Protein AF-A0A1C3EAM9-F1 (afdb_monomer)

Radius of gyration: 18.82 Å; Cα contacts (8 Å, |Δi|>4): 251; chains: 1; bounding box: 29×72×56 Å

Nearest PDB structures (foldseek):
  1v1c-assembly1_A  TM=5.841E-01  e=6.676E-01  Homo sapiens
  1y96-assembly2_D  TM=5.430E-01  e=1.343E+00  Homo sapiens
  1mnl-assembly1_A  TM=2.244E-01  e=9.188E+00  Dioscore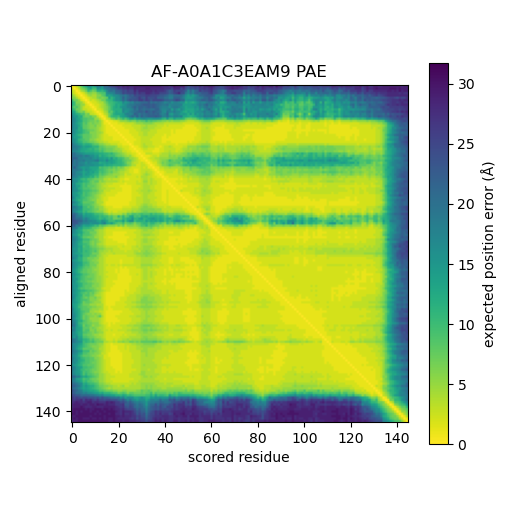ophyllum cumminsii

Organism: NCBI:txid1841610

Secondary structure (DSSP, 8-state):
---PPPPHHHHHHHS-EEEEEEEE-SEEEESGGG-EEEES-SSS-TT-EEEEEEE-TTT-SEEEEEEE-TTT-SEEEEEEEGGGEEEEEEEEE--HHHHHHHHH-TT----SHHHHHHHHHHHHHHHHHHHHHHS---S------

Mean predicted aligned error: 7.72 Å

Sequence (145 aa):
MEVRFMSSDELNLTEGVWCVVANIKREHPFGEGGIETKSGTKQFRGGTKVYIGGCYAGTCGGVTCIGLHRKSRRFITCIVSVTHLENFRTKVAYHPKVVRRLKDDERCWFKTMEDAERWASAFPEWQEIWKRAKKPDTDEQSQGL

pLDDT: mean 87.07, std 15.82, range [34.81, 98.62]

Solvent-accessible surface area (backbone atoms only — not comparable to full-atom values): 8144 Å² total; per-residue (Å²): 135,88,83,80,83,73,50,73,69,54,50,59,37,64,52,58,40,29,18,23,32,29,24,31,32,49,63,42,69,31,73,79,94,40,74,43,77,41,64,33,51,100,56,34,44,42,58,39,63,28,40,33,22,26,68,39,82,98,77,52,67,38,27,35,29,36,32,58,27,63,81,81,70,41,80,44,77,46,77,40,52,49,76,51,47,41,78,61,34,64,43,71,38,63,54,48,80,55,28,48,50,41,70,72,34,85,66,24,66,36,72,38,62,67,50,12,46,54,48,32,65,44,46,64,60,52,30,52,56,53,51,53,73,67,52,70,93,82,83,88,87,81,77,88,132

Structure (mmCIF, N/CA/C/O backbone):
data_AF-A0A1C3EAM9-F1
#
_entry.id   AF-A0A1C3EAM9-F1
#
loop_
_atom_site.group_PDB
_atom_site.id
_atom_site.type_symbol
_atom_site.label_atom_id
_atom_site.label_alt_id
_atom_site.label_comp_id
_atom_site.label_asym_id
_atom_site.label_entity_id
_atom_site.label_seq_id
_atom_site.pdbx_PDB_ins_code
_atom_site.Cartn_x
_atom_site.Cartn_y
_atom_site.Cartn_z
_atom_site.occupancy
_atom_site.B_iso_or_equiv
_atom_site.auth_seq_id
_atom_site.auth_comp_id
_atom_site.auth_asym_id
_atom_site.auth_atom_id
_atom_site.pdbx_PDB_model_num
ATOM 1 N N . MET A 1 1 ? 9.331 -35.060 -21.236 1.00 52.72 1 MET A N 1
ATOM 2 C CA . MET A 1 1 ? 9.454 -33.796 -20.480 1.00 52.72 1 MET A CA 1
ATOM 3 C C . MET A 1 1 ? 8.627 -32.777 -21.244 1.00 52.72 1 MET A C 1
ATOM 5 O O . MET A 1 1 ? 8.983 -32.469 -22.371 1.00 52.72 1 MET A O 1
ATOM 9 N N . GLU A 1 2 ? 7.458 -32.396 -20.738 1.00 48.62 2 GLU A N 1
ATOM 10 C CA . GLU A 1 2 ? 6.547 -31.488 -21.448 1.00 48.62 2 GLU A CA 1
ATOM 11 C C . GLU A 1 2 ? 6.973 -30.040 -21.167 1.00 48.62 2 GLU A C 1
ATOM 13 O O . GLU A 1 2 ? 6.963 -29.591 -20.021 1.00 48.62 2 GLU A O 1
ATOM 18 N N . VAL A 1 3 ? 7.429 -29.331 -22.200 1.00 59.38 3 VAL A N 1
ATOM 19 C CA . VAL A 1 3 ? 7.768 -27.904 -22.128 1.00 59.38 3 VAL A CA 1
ATOM 20 C C . VAL A 1 3 ? 6.485 -27.095 -22.285 1.00 59.38 3 VAL A C 1
ATOM 22 O O . VAL A 1 3 ? 5.928 -26.996 -23.376 1.00 59.38 3 VAL A O 1
ATOM 25 N N . ARG A 1 4 ? 5.993 -26.523 -21.183 1.00 77.44 4 ARG A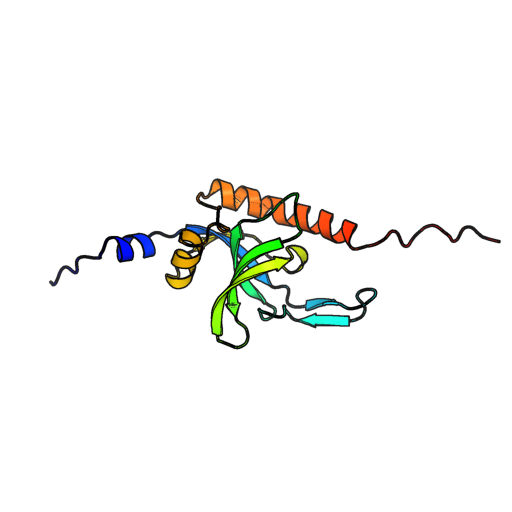 N 1
ATOM 26 C CA . ARG A 1 4 ? 4.857 -25.596 -21.209 1.00 77.44 4 ARG A CA 1
ATOM 27 C C . ARG A 1 4 ? 5.329 -24.230 -21.705 1.00 77.44 4 ARG A C 1
ATOM 29 O O . ARG A 1 4 ? 6.129 -23.575 -21.043 1.00 77.44 4 ARG A O 1
ATOM 36 N N . PHE A 1 5 ? 4.790 -23.784 -22.835 1.00 73.06 5 PHE A N 1
ATOM 37 C CA . PHE A 1 5 ? 4.949 -22.409 -23.300 1.00 73.06 5 PHE A CA 1
ATOM 38 C C . PHE A 1 5 ? 4.050 -21.488 -22.467 1.00 73.06 5 PHE A C 1
ATOM 40 O O . PHE A 1 5 ? 2.833 -21.669 -22.432 1.00 73.06 5 PHE A O 1
ATOM 47 N N . MET A 1 6 ? 4.653 -20.531 -21.761 1.00 69.81 6 MET A N 1
ATOM 48 C CA . MET A 1 6 ? 3.926 -19.489 -21.031 1.00 69.81 6 MET A CA 1
ATOM 49 C C . MET A 1 6 ? 3.488 -18.404 -22.014 1.00 69.81 6 MET A C 1
ATOM 51 O O . MET A 1 6 ? 4.274 -17.993 -22.869 1.00 69.81 6 MET A O 1
ATOM 55 N N . SER A 1 7 ? 2.242 -17.940 -21.912 1.00 76.50 7 SER A N 1
ATOM 56 C CA . SER A 1 7 ? 1.777 -16.825 -22.745 1.00 76.50 7 SER A CA 1
ATOM 57 C C . SER A 1 7 ? 2.504 -15.528 -22.372 1.00 76.50 7 SER A C 1
ATOM 59 O O . SER A 1 7 ? 2.985 -15.380 -21.247 1.00 76.50 7 SER A O 1
ATOM 61 N N . SER A 1 8 ? 2.560 -14.554 -23.285 1.00 66.56 8 SER A N 1
ATOM 62 C CA . SER A 1 8 ? 3.143 -13.235 -22.994 1.00 66.56 8 SER A CA 1
ATOM 63 C C . SER A 1 8 ? 2.484 -12.557 -21.788 1.00 66.56 8 SER A C 1
ATOM 65 O O . SER A 1 8 ? 3.174 -11.899 -21.015 1.00 66.56 8 SER A O 1
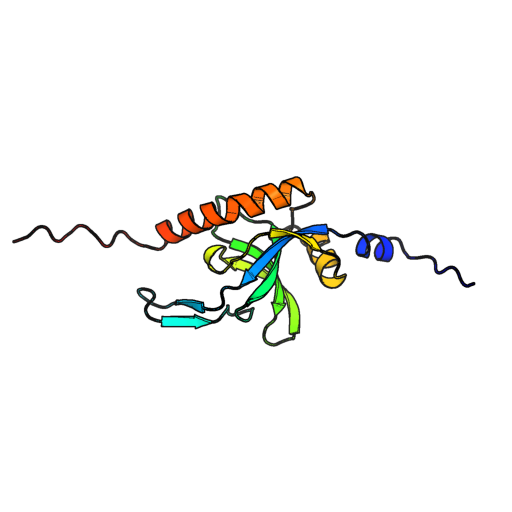ATOM 67 N N . ASP A 1 9 ? 1.184 -12.777 -21.572 1.00 66.88 9 ASP A N 1
ATOM 68 C CA . ASP A 1 9 ? 0.460 -12.297 -20.390 1.00 66.88 9 ASP A CA 1
ATOM 69 C C . ASP A 1 9 ? 0.890 -13.022 -19.107 1.00 66.88 9 ASP A C 1
ATOM 71 O O . ASP A 1 9 ? 1.057 -12.389 -18.063 1.00 66.88 9 ASP A O 1
ATOM 75 N N . GLU A 1 10 ? 1.105 -14.343 -19.162 1.00 64.06 10 GLU A N 1
ATOM 76 C CA . GLU A 1 10 ? 1.637 -15.108 -18.028 1.00 64.06 10 GLU A CA 1
ATOM 77 C C . GLU A 1 10 ? 3.072 -14.674 -17.691 1.00 64.06 10 GLU A C 1
ATOM 79 O O . GLU A 1 10 ? 3.372 -14.470 -16.514 1.00 64.06 10 GLU A O 1
ATOM 84 N N . LEU A 1 11 ? 3.927 -14.446 -18.696 1.00 63.06 11 LEU A N 1
ATOM 85 C CA . LEU A 1 11 ? 5.287 -13.924 -18.512 1.00 63.06 11 LEU A CA 1
ATOM 86 C C . LEU A 1 11 ? 5.269 -12.525 -17.876 1.00 63.06 11 LEU A C 1
ATOM 88 O O . LEU A 1 11 ? 5.981 -12.266 -16.902 1.00 63.06 11 LEU A O 1
ATOM 92 N N . ASN A 1 12 ? 4.369 -11.652 -18.333 1.00 65.81 12 ASN A N 1
ATOM 93 C CA . ASN A 1 12 ? 4.185 -10.323 -17.754 1.00 65.81 12 ASN A CA 1
ATOM 94 C C . ASN A 1 12 ? 3.744 -10.373 -16.281 1.00 65.81 12 ASN A C 1
ATOM 96 O O . ASN A 1 12 ? 4.075 -9.481 -15.502 1.00 65.81 12 ASN A O 1
ATOM 100 N N . LEU A 1 13 ? 2.998 -11.398 -15.870 1.00 67.81 13 LEU A N 1
ATOM 101 C CA . LEU A 1 13 ? 2.593 -11.584 -14.474 1.00 67.81 13 LEU A CA 1
ATOM 102 C C . LEU A 1 13 ? 3.661 -12.273 -13.614 1.00 67.81 13 LEU A C 1
ATOM 104 O O . LEU A 1 13 ? 3.562 -12.207 -12.385 1.00 67.81 13 LEU A O 1
ATOM 108 N N . THR A 1 14 ? 4.661 -12.914 -14.230 1.00 68.25 14 THR A N 1
ATOM 109 C CA . THR A 1 14 ? 5.838 -13.454 -13.529 1.00 68.25 14 THR A CA 1
ATOM 110 C C . THR A 1 14 ? 6.924 -12.419 -13.267 1.00 68.25 14 THR A C 1
ATOM 112 O O . THR A 1 14 ? 7.670 -12.562 -12.298 1.00 68.25 14 THR A O 1
ATOM 115 N N . GLU A 1 15 ? 6.986 -11.350 -14.063 1.00 84.00 15 GLU A N 1
ATOM 116 C CA . GLU A 1 15 ? 7.867 -10.220 -13.779 1.00 84.00 15 GLU A CA 1
ATOM 117 C C . GLU A 1 15 ? 7.366 -9.450 -12.555 1.00 84.00 15 GLU A C 1
ATOM 119 O O . GLU A 1 15 ? 6.279 -8.861 -12.544 1.00 84.00 15 GLU A O 1
ATOM 124 N N . GLY A 1 16 ? 8.170 -9.478 -11.493 1.00 91.31 16 GLY A N 1
ATOM 125 C CA . GLY A 1 16 ? 7.878 -8.744 -10.274 1.00 91.31 16 GLY A CA 1
ATOM 126 C C . GLY A 1 16 ? 7.887 -7.231 -10.506 1.00 91.31 16 GLY A C 1
ATOM 127 O O . GLY A 1 16 ? 8.623 -6.720 -11.344 1.00 91.31 16 GLY A O 1
ATOM 128 N N . VAL A 1 17 ? 7.076 -6.502 -9.740 1.00 95.56 17 VAL A N 1
ATOM 129 C CA . VAL A 1 17 ? 6.972 -5.036 -9.845 1.00 95.56 17 VAL A CA 1
ATOM 130 C C . VAL A 1 17 ? 7.536 -4.388 -8.591 1.00 95.56 17 VAL A C 1
ATOM 132 O O . VAL A 1 17 ? 7.145 -4.752 -7.477 1.00 95.56 17 VAL A O 1
ATOM 135 N N . TRP A 1 18 ? 8.447 -3.431 -8.761 1.00 97.38 18 TRP A N 1
ATOM 136 C CA . TRP A 1 18 ? 8.948 -2.613 -7.660 1.00 97.38 18 TRP A CA 1
ATOM 137 C C . TRP A 1 18 ? 7.835 -1.743 -7.079 1.00 97.38 18 TRP A C 1
ATOM 139 O O . TRP A 1 18 ? 7.037 -1.147 -7.795 1.00 97.38 18 TRP A O 1
ATOM 149 N N . CYS A 1 19 ? 7.748 -1.714 -5.754 1.00 98.00 19 CYS A N 1
ATOM 150 C CA . CYS A 1 19 ? 6.744 -0.952 -5.027 1.00 98.00 19 CYS A CA 1
ATOM 151 C C . CYS A 1 19 ? 7.224 -0.667 -3.600 1.00 98.00 19 CYS A C 1
ATOM 153 O O . CYS A 1 19 ? 8.224 -1.224 -3.129 1.00 98.00 19 CYS A O 1
ATOM 155 N N . VAL A 1 20 ? 6.468 0.153 -2.873 1.00 98.62 20 VAL A N 1
ATOM 156 C CA . VAL A 1 20 ? 6.660 0.295 -1.427 1.00 98.62 20 VAL A CA 1
ATOM 157 C C . VAL A 1 20 ? 5.685 -0.623 -0.711 1.00 98.62 20 VAL A C 1
ATOM 159 O O . VAL A 1 20 ? 4.487 -0.600 -0.963 1.00 98.62 20 VAL A O 1
ATOM 162 N N . VAL A 1 21 ? 6.169 -1.438 0.213 1.00 98.56 21 VAL A N 1
ATOM 163 C CA . VAL A 1 21 ? 5.319 -2.208 1.117 1.00 98.56 21 VAL A CA 1
ATOM 164 C C . VAL A 1 21 ? 5.201 -1.461 2.435 1.00 98.56 21 VAL A C 1
ATOM 166 O O . VAL A 1 21 ? 6.186 -0.955 2.960 1.00 98.56 21 VAL A O 1
ATOM 169 N N . ALA A 1 22 ? 3.998 -1.436 2.992 1.00 98.62 22 ALA A N 1
ATOM 170 C CA . ALA A 1 22 ? 3.732 -0.890 4.314 1.00 98.62 22 ALA A CA 1
ATOM 171 C C . ALA A 1 22 ? 2.746 -1.783 5.070 1.00 98.62 22 ALA A C 1
ATOM 173 O O . ALA A 1 22 ? 2.201 -2.759 4.539 1.00 98.62 22 ALA A O 1
ATOM 174 N N . ASN A 1 23 ? 2.509 -1.444 6.326 1.00 98.56 23 ASN A N 1
ATOM 175 C CA . ASN A 1 23 ? 1.480 -2.038 7.154 1.00 98.56 23 ASN A CA 1
ATOM 176 C C . ASN A 1 23 ? 0.438 -0.976 7.505 1.00 98.56 23 ASN A C 1
ATOM 178 O O . ASN A 1 23 ? 0.765 0.186 7.719 1.00 98.56 23 ASN A O 1
ATOM 182 N N . ILE A 1 24 ? -0.830 -1.374 7.554 1.00 98.12 24 ILE A N 1
ATOM 183 C CA . ILE A 1 24 ? -1.876 -0.547 8.157 1.00 98.12 24 ILE A CA 1
ATOM 184 C C . ILE A 1 24 ? -1.602 -0.472 9.656 1.00 98.12 24 ILE A C 1
ATOM 186 O O . ILE A 1 24 ? -1.476 -1.525 10.284 1.00 98.12 24 ILE A O 1
ATOM 190 N N . LYS A 1 25 ? -1.575 0.732 10.231 1.00 96.75 25 LYS A N 1
ATOM 191 C CA . LYS A 1 25 ? -1.449 0.911 11.680 1.00 96.75 25 LYS A CA 1
ATOM 192 C C . LYS A 1 25 ? -2.492 0.084 12.412 1.00 96.75 25 LYS A C 1
ATOM 194 O 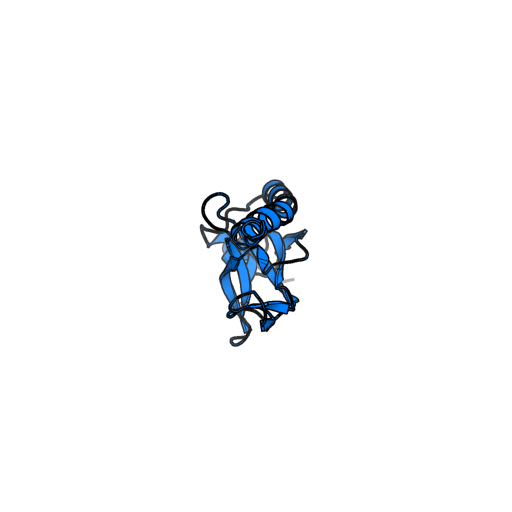O . LYS A 1 25 ? -3.663 0.035 12.019 1.00 96.75 25 LYS A O 1
ATOM 199 N N . ARG A 1 26 ? -2.058 -0.609 13.464 1.00 95.50 26 ARG A N 1
ATOM 200 C CA . ARG A 1 26 ? -2.969 -1.435 14.264 1.00 95.50 26 ARG A CA 1
ATOM 201 C C . ARG A 1 26 ? -4.055 -0.603 14.907 1.00 95.50 26 ARG A C 1
ATOM 203 O O . ARG A 1 26 ? -5.209 -1.016 14.846 1.00 95.50 26 ARG A O 1
ATOM 210 N N . GLU A 1 27 ? -3.671 0.545 15.437 1.00 93.38 27 GLU A N 1
ATOM 211 C CA . GLU A 1 27 ? -4.514 1.481 16.160 1.00 93.38 27 GLU A CA 1
ATOM 212 C C . GLU A 1 27 ? -4.141 2.907 15.764 1.00 93.38 27 GLU A C 1
ATOM 214 O O . GLU A 1 27 ? -2.986 3.193 15.432 1.00 93.38 27 GLU A O 1
ATOM 219 N N . HIS A 1 28 ? -5.128 3.794 15.744 1.00 88.75 28 HIS A N 1
ATOM 220 C CA . HIS A 1 28 ? -4.915 5.213 15.520 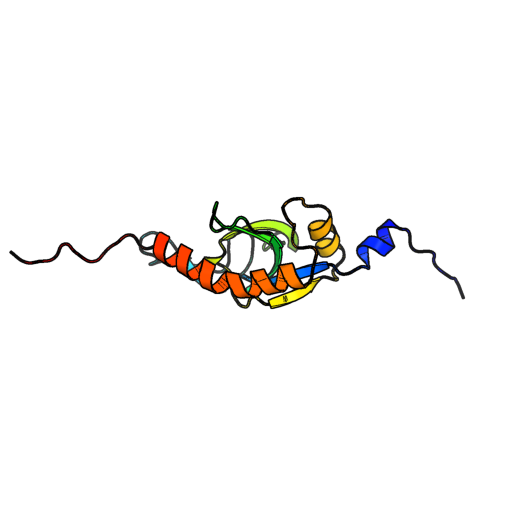1.00 88.75 28 HIS A CA 1
ATOM 221 C C . HIS A 1 28 ? -6.012 6.050 16.198 1.00 88.75 28 HIS A C 1
ATOM 223 O O . HIS A 1 28 ? -7.143 5.565 16.333 1.00 88.75 28 HIS A O 1
ATOM 229 N N . PRO A 1 29 ? -5.710 7.312 16.560 1.00 87.12 29 PRO A N 1
ATOM 230 C CA . PRO A 1 29 ? -6.709 8.260 17.038 1.00 87.12 29 PRO A CA 1
ATOM 231 C C . PRO A 1 29 ? -7.837 8.459 16.021 1.00 87.12 29 PRO A C 1
ATOM 233 O O . PRO A 1 29 ? -7.614 8.447 14.802 1.00 87.12 29 PRO A O 1
ATOM 236 N N . PHE A 1 30 ? -9.051 8.641 16.518 1.00 84.88 30 PHE A N 1
ATOM 237 C CA . PHE A 1 30 ? -10.271 8.832 15.752 1.00 84.88 30 PHE A CA 1
ATOM 238 C C . PHE A 1 30 ? -11.244 9.738 16.519 1.00 84.88 30 PHE A C 1
ATOM 240 O O . PHE A 1 30 ? -11.140 9.900 17.732 1.00 84.88 30 PHE A O 1
ATOM 247 N N . GLY A 1 31 ? -12.207 10.308 15.798 1.00 80.50 31 GLY A N 1
ATOM 248 C CA . GLY A 1 31 ? -13.213 11.187 16.381 1.00 80.50 31 GLY A CA 1
ATOM 249 C C . GLY A 1 31 ? -12.666 12.578 16.684 1.00 80.50 31 GLY A C 1
ATOM 250 O O . GLY A 1 31 ? -11.516 12.903 16.375 1.00 80.50 31 GLY A O 1
ATOM 251 N N . GLU A 1 32 ? -13.528 13.412 17.250 1.00 81.31 32 GLU A N 1
ATOM 252 C CA . GLU A 1 32 ? -13.184 14.767 17.669 1.00 81.31 32 GLU A CA 1
ATOM 253 C C . GLU A 1 32 ? -12.078 14.733 18.736 1.00 81.31 32 GLU A C 1
ATOM 255 O O . GLU A 1 32 ? -12.088 13.892 19.635 1.00 81.31 32 GLU A O 1
ATOM 260 N N . GLY A 1 33 ? -11.052 15.571 18.568 1.00 78.06 33 GLY A N 1
ATOM 261 C CA . GLY A 1 33 ? -9.878 15.599 19.450 1.00 78.06 33 GLY A CA 1
ATOM 262 C C . GLY A 1 33 ? -9.002 14.336 19.438 1.00 78.06 33 GLY A C 1
ATOM 263 O O . GLY A 1 33 ? -8.002 14.288 20.147 1.00 78.06 33 GLY A O 1
ATOM 264 N N . GLY A 1 34 ? -9.333 13.308 18.644 1.00 81.00 34 GLY A N 1
ATOM 265 C CA . GLY A 1 34 ? -8.594 12.042 18.631 1.00 81.00 34 GLY A CA 1
ATOM 266 C C . GLY A 1 34 ? -8.759 11.209 19.908 1.00 81.00 34 GLY A C 1
ATOM 267 O O . GLY A 1 34 ? -7.881 10.407 20.218 1.00 81.00 34 GLY A O 1
ATOM 268 N N . ILE A 1 35 ? -9.856 11.408 20.644 1.00 84.19 35 ILE A N 1
ATOM 269 C CA . ILE A 1 35 ? -10.125 10.738 21.925 1.00 84.19 35 ILE A CA 1
ATOM 270 C C . ILE A 1 35 ? -10.409 9.244 21.720 1.00 84.19 35 ILE A C 1
ATOM 272 O O . ILE A 1 35 ? -10.016 8.406 22.532 1.00 84.19 35 ILE A O 1
ATOM 276 N N . GLU A 1 36 ? -11.077 8.884 20.623 1.00 88.19 36 GLU A N 1
ATOM 277 C CA . GLU A 1 36 ? -11.346 7.483 20.319 1.00 88.19 36 GLU A CA 1
ATOM 278 C C . GLU A 1 36 ? -10.118 6.820 19.697 1.00 88.19 36 GLU A C 1
ATOM 280 O O . GLU A 1 36 ? -9.384 7.420 18.918 1.00 88.19 36 GLU A O 1
ATOM 285 N N . THR A 1 37 ? -9.942 5.526 19.951 1.00 89.75 37 THR A N 1
ATOM 286 C CA . THR A 1 37 ? -8.967 4.710 19.224 1.00 89.75 37 THR A CA 1
ATOM 287 C C . THR A 1 37 ? -9.700 3.754 18.295 1.00 89.75 37 THR A C 1
ATOM 289 O O . THR A 1 37 ? -10.581 3.006 18.721 1.00 89.75 37 THR A O 1
ATOM 292 N N . LYS A 1 38 ? -9.337 3.752 17.007 1.00 90.44 38 LYS A N 1
ATOM 293 C CA . LYS A 1 38 ? -9.850 2.778 16.033 1.00 90.44 38 LYS A CA 1
ATOM 294 C C . LYS A 1 38 ? -8.753 1.884 15.503 1.00 90.44 38 LYS A C 1
ATOM 296 O O . LYS A 1 38 ? -7.616 2.305 15.309 1.00 90.44 38 LYS A O 1
ATOM 301 N N . SER A 1 39 ? -9.133 0.636 15.230 1.00 91.38 39 SER A N 1
ATOM 302 C CA . SER A 1 39 ? -8.233 -0.344 14.641 1.00 91.38 39 SER A CA 1
ATOM 303 C C . SER A 1 39 ? -8.356 -0.416 13.122 1.00 91.38 39 SER A C 1
ATOM 305 O O . SER A 1 39 ? -9.444 -0.618 12.573 1.00 91.38 39 SER A O 1
ATOM 307 N N . GLY A 1 40 ? -7.211 -0.345 12.443 1.00 92.69 40 GLY A N 1
ATOM 308 C CA . GLY A 1 40 ? -7.123 -0.484 10.996 1.00 92.69 40 GLY A CA 1
ATOM 309 C C . GLY A 1 40 ? -7.821 0.640 10.237 1.00 92.69 40 GLY A C 1
ATOM 310 O O . GLY A 1 40 ? -7.789 1.794 10.623 1.00 92.69 40 GLY A O 1
ATOM 311 N N . THR A 1 41 ? -8.452 0.312 9.114 1.00 94.31 41 THR A N 1
ATOM 312 C CA . THR A 1 41 ? -9.274 1.256 8.347 1.00 94.31 41 THR A CA 1
ATOM 313 C C . THR A 1 41 ? -10.615 0.617 8.002 1.00 94.31 41 THR A C 1
ATOM 315 O O . THR A 1 41 ? -10.846 -0.573 8.233 1.00 94.31 41 THR A O 1
ATOM 318 N N . LYS A 1 42 ? -11.508 1.378 7.356 1.00 93.06 42 LYS A N 1
ATOM 319 C CA . LYS A 1 42 ? -12.754 0.821 6.803 1.00 93.06 42 LYS A CA 1
ATOM 320 C C . LYS A 1 42 ? -12.491 -0.404 5.911 1.00 93.06 42 LYS A C 1
ATOM 322 O O . LYS A 1 42 ? -13.262 -1.362 5.954 1.00 93.06 42 LYS A O 1
ATOM 327 N N . GLN A 1 43 ? -11.398 -0.379 5.146 1.00 97.25 43 GLN A N 1
ATOM 328 C CA . GLN A 1 43 ? -11.072 -1.379 4.129 1.00 97.25 43 GLN A CA 1
ATOM 329 C C . GLN A 1 43 ? -10.142 -2.492 4.635 1.00 97.25 43 GLN A C 1
ATOM 331 O O . GLN A 1 43 ? -10.240 -3.640 4.193 1.00 97.25 43 GLN A O 1
ATOM 336 N N . PHE A 1 44 ? -9.257 -2.196 5.586 1.00 97.38 44 PHE A N 1
ATOM 337 C CA . PHE A 1 44 ? -8.180 -3.101 5.990 1.00 97.38 44 PHE A CA 1
ATOM 338 C C . PHE A 1 44 ? -8.136 -3.315 7.501 1.00 97.38 44 PHE A C 1
ATOM 340 O O . PHE A 1 44 ? -8.454 -2.417 8.273 1.00 97.38 44 PHE A O 1
ATOM 347 N N . ARG A 1 45 ? -7.720 -4.509 7.940 1.00 97.12 45 ARG A N 1
ATOM 348 C CA . ARG A 1 45 ? -7.470 -4.766 9.368 1.00 97.12 45 ARG A CA 1
ATOM 349 C C . ARG A 1 45 ? -6.172 -4.082 9.798 1.00 97.12 45 ARG A C 1
ATOM 351 O O . ARG A 1 45 ? -5.264 -3.944 8.975 1.00 97.12 45 ARG A O 1
ATOM 358 N N . GLY A 1 46 ? -6.054 -3.745 11.078 1.00 97.31 46 GLY A N 1
ATOM 359 C CA . GLY A 1 46 ? -4.775 -3.363 11.668 1.00 97.31 46 GLY A CA 1
ATOM 360 C C . GLY A 1 46 ? -3.687 -4.408 11.385 1.00 97.31 46 GLY A C 1
ATOM 361 O O . GLY A 1 46 ? -3.953 -5.609 11.395 1.00 97.31 46 GLY A O 1
ATOM 362 N N . GLY A 1 47 ? -2.481 -3.957 11.052 1.00 97.62 47 GLY A N 1
ATOM 363 C CA . GLY A 1 47 ? -1.338 -4.792 10.675 1.00 97.62 47 GLY A CA 1
ATOM 364 C C . GLY A 1 47 ? -1.368 -5.353 9.248 1.00 97.62 47 GLY A C 1
ATOM 365 O O . GLY A 1 47 ? -0.391 -5.975 8.827 1.00 97.62 47 GLY A O 1
ATOM 366 N N . THR A 1 48 ? -2.440 -5.141 8.473 1.00 98.06 48 THR A N 1
ATOM 367 C CA . THR A 1 48 ? -2.531 -5.652 7.092 1.00 98.06 48 THR A CA 1
ATOM 368 C C . THR A 1 48 ? -1.368 -5.130 6.254 1.00 98.06 48 THR A C 1
ATOM 370 O O . THR A 1 48 ? -1.146 -3.924 6.191 1.00 98.06 48 THR A O 1
ATOM 373 N N . LYS A 1 49 ? -0.647 -6.033 5.581 1.00 98.31 49 LYS A N 1
ATOM 374 C CA . LYS A 1 49 ? 0.364 -5.666 4.585 1.00 98.31 49 LYS A CA 1
ATOM 375 C C . LYS A 1 49 ? -0.317 -5.085 3.345 1.00 98.31 49 LYS A C 1
ATOM 377 O O . LYS A 1 49 ? -1.208 -5.727 2.783 1.00 98.31 49 LYS A O 1
ATOM 382 N N . VAL A 1 50 ? 0.136 -3.918 2.908 1.00 98.56 50 VAL A N 1
ATOM 383 C CA . VAL A 1 50 ? -0.306 -3.256 1.678 1.00 98.56 50 VAL A CA 1
ATOM 384 C C . VAL A 1 50 ? 0.881 -2.975 0.765 1.00 98.56 50 VAL A C 1
ATOM 386 O O . VAL A 1 50 ? 2.005 -2.803 1.233 1.00 98.56 50 VAL A O 1
ATOM 389 N N . TYR A 1 51 ? 0.611 -2.952 -0.533 1.00 98.62 51 TYR A N 1
ATOM 390 C CA . TYR A 1 51 ? 1.546 -2.598 -1.593 1.00 98.62 51 TYR A CA 1
ATOM 391 C C . TYR A 1 51 ? 1.144 -1.228 -2.128 1.00 98.62 51 TYR A C 1
ATOM 393 O O . TYR A 1 51 ? 0.001 -1.046 -2.535 1.00 98.62 51 TYR A O 1
ATOM 401 N N . ILE A 1 52 ? 2.051 -0.270 -2.098 1.00 98.44 52 ILE A N 1
ATOM 402 C CA . ILE A 1 52 ? 1.843 1.100 -2.542 1.00 98.44 52 ILE A CA 1
ATOM 403 C C . ILE A 1 52 ? 2.450 1.219 -3.932 1.00 98.44 52 ILE A C 1
ATOM 405 O O . ILE A 1 52 ? 3.656 1.027 -4.097 1.00 98.44 52 ILE A O 1
ATOM 409 N N . GLY A 1 53 ? 1.601 1.502 -4.915 1.00 96.69 53 GLY A N 1
ATOM 410 C CA . GLY A 1 53 ? 2.017 1.666 -6.308 1.00 96.69 53 GLY A CA 1
ATOM 411 C C . GLY A 1 53 ? 2.176 3.118 -6.736 1.00 96.69 53 GLY A C 1
ATOM 412 O O . GLY A 1 53 ? 2.709 3.368 -7.806 1.00 96.69 53 GLY A O 1
ATOM 413 N N . GLY A 1 54 ? 1.692 4.074 -5.947 1.00 95.88 54 GLY A N 1
ATOM 414 C CA . GLY A 1 54 ? 1.747 5.486 -6.301 1.00 95.88 54 GLY A CA 1
ATOM 415 C C . GLY A 1 54 ? 1.195 6.381 -5.204 1.00 95.88 54 GLY A C 1
ATOM 416 O O . GLY A 1 54 ? 0.595 5.922 -4.226 1.00 95.88 54 GLY A O 1
ATOM 417 N N . CYS A 1 55 ? 1.403 7.678 -5.371 1.00 94.19 55 CYS A N 1
ATOM 418 C CA . CYS A 1 55 ? 0.965 8.706 -4.439 1.00 94.19 55 CYS A CA 1
ATOM 419 C C . CYS A 1 55 ? 0.627 10.017 -5.152 1.00 94.19 55 CYS A C 1
ATOM 421 O O . CYS A 1 55 ? 0.990 10.210 -6.312 1.00 94.19 55 CYS A O 1
ATOM 423 N N . TYR A 1 56 ? -0.025 10.922 -4.419 1.00 86.38 56 TYR A N 1
ATOM 424 C CA . TYR A 1 56 ? -0.442 12.249 -4.885 1.00 86.38 56 TYR A CA 1
ATOM 425 C C . TYR A 1 56 ? 0.169 13.356 -4.018 1.00 86.38 56 TYR A C 1
ATOM 427 O O . TYR A 1 56 ? -0.536 14.120 -3.349 1.00 86.38 56 TYR A O 1
ATOM 435 N N . ALA A 1 57 ? 1.500 13.404 -3.975 1.00 74.31 57 ALA A N 1
ATOM 436 C CA . ALA A 1 57 ? 2.212 14.419 -3.210 1.00 74.31 57 ALA A CA 1
ATOM 437 C C . ALA A 1 57 ? 1.861 15.831 -3.691 1.00 74.31 57 ALA A C 1
ATOM 439 O O . ALA A 1 57 ? 1.745 16.079 -4.886 1.00 74.31 57 ALA A O 1
ATOM 440 N N . GLY A 1 58 ? 1.650 16.742 -2.741 1.00 72.69 58 GLY A N 1
ATOM 441 C CA . GLY A 1 58 ? 1.216 18.115 -3.011 1.00 72.69 58 GLY A CA 1
ATOM 442 C C . GLY A 1 58 ? -0.294 18.295 -3.214 1.00 72.69 58 GLY A C 1
ATOM 443 O O . GLY A 1 58 ? -0.768 19.416 -3.085 1.00 72.69 58 GLY A O 1
ATOM 444 N N . THR A 1 59 ? -1.068 17.229 -3.459 1.00 73.50 59 THR A N 1
ATOM 445 C CA . THR A 1 59 ? -2.522 17.341 -3.707 1.00 73.50 59 THR A CA 1
ATOM 446 C C . THR A 1 59 ? -3.374 16.761 -2.579 1.00 73.50 59 THR A C 1
ATOM 448 O O . THR A 1 59 ? -4.389 17.344 -2.210 1.00 73.50 59 THR A O 1
ATOM 451 N N . CYS A 1 60 ? -2.999 15.613 -2.006 1.00 81.44 60 CYS A N 1
ATOM 452 C CA . CYS A 1 60 ? -3.738 15.016 -0.888 1.00 81.44 60 CYS A CA 1
ATOM 453 C C . CYS A 1 60 ? -2.842 14.120 -0.032 1.00 81.44 60 CYS A C 1
ATOM 455 O O . CYS A 1 60 ? -1.807 13.667 -0.489 1.00 81.44 60 CYS A O 1
ATOM 457 N N . GLY A 1 61 ? -3.237 13.792 1.199 1.00 87.50 61 GLY A N 1
ATOM 458 C CA . GLY A 1 61 ? -2.455 12.907 2.078 1.00 87.50 61 GLY A CA 1
ATOM 459 C C . GLY A 1 61 ? -2.625 11.421 1.786 1.00 87.50 61 GLY A C 1
ATOM 460 O O . GLY A 1 61 ? -2.579 10.620 2.720 1.00 87.50 61 GLY A O 1
ATOM 461 N N . GLY A 1 62 ? -2.932 11.058 0.539 1.00 94.06 62 GLY A N 1
ATOM 462 C CA . GLY A 1 62 ? -3.350 9.724 0.125 1.00 94.06 62 GLY A CA 1
ATOM 463 C C . GLY A 1 62 ? -2.327 9.008 -0.756 1.00 94.06 62 GLY A C 1
ATOM 464 O O . GLY A 1 62 ? -1.701 9.605 -1.631 1.00 94.06 62 GLY A O 1
ATOM 465 N N . VAL A 1 63 ? -2.212 7.697 -0.557 1.00 96.69 63 VAL A N 1
ATOM 466 C CA . VAL A 1 63 ? -1.418 6.793 -1.397 1.00 96.69 63 VAL A CA 1
ATOM 467 C C . VAL A 1 63 ? -2.286 5.686 -1.987 1.00 96.69 63 VAL A C 1
ATOM 469 O O . VAL A 1 63 ? -3.240 5.227 -1.350 1.00 96.69 63 VAL A O 1
ATOM 472 N N . THR A 1 64 ? -1.958 5.243 -3.198 1.00 97.69 64 THR A N 1
ATOM 473 C CA . THR A 1 64 ? -2.644 4.147 -3.889 1.00 97.69 64 THR A CA 1
ATOM 474 C C . THR A 1 64 ? -2.153 2.814 -3.339 1.00 97.69 64 THR A C 1
ATOM 476 O O . THR A 1 64 ? -1.047 2.371 -3.648 1.00 97.69 64 THR A O 1
ATOM 479 N N . CYS A 1 65 ? -2.987 2.167 -2.526 1.00 97.88 65 CYS A N 1
ATOM 480 C CA . CYS A 1 65 ? -2.676 0.910 -1.854 1.00 97.88 65 CYS A CA 1
ATOM 481 C C . CYS A 1 65 ? -3.430 -0.268 -2.465 1.00 97.88 65 CYS A C 1
ATOM 483 O O . CYS A 1 65 ? -4.648 -0.222 -2.646 1.00 97.88 65 CYS A O 1
ATOM 485 N N . ILE A 1 66 ? -2.722 -1.379 -2.641 1.00 98.50 66 ILE A N 1
ATOM 486 C CA . ILE A 1 66 ? -3.268 -2.699 -2.932 1.00 98.50 66 ILE A CA 1
ATOM 487 C C . ILE A 1 66 ? -3.116 -3.572 -1.691 1.00 98.50 66 ILE A C 1
ATOM 489 O O . ILE A 1 66 ? -2.017 -3.762 -1.173 1.00 98.50 66 ILE A O 1
ATOM 493 N N . GLY A 1 67 ? -4.214 -4.137 -1.203 1.00 98.00 67 GLY A N 1
ATOM 494 C CA . GLY A 1 67 ? -4.204 -4.930 0.025 1.00 98.00 67 GLY A CA 1
ATOM 495 C C . GLY A 1 67 ? -5.355 -5.917 0.105 1.00 98.00 67 GLY A C 1
ATOM 496 O O . GLY A 1 67 ? -6.310 -5.849 -0.671 1.00 98.00 67 GLY A O 1
ATOM 497 N N . LEU A 1 68 ? -5.274 -6.845 1.058 1.00 98.06 68 LEU A N 1
ATOM 498 C CA . LEU A 1 68 ? -6.326 -7.831 1.294 1.00 98.06 68 LEU A CA 1
ATOM 499 C C . LEU A 1 68 ? -7.479 -7.196 2.083 1.00 98.06 68 LEU A C 1
ATOM 501 O O . LEU A 1 68 ? -7.334 -6.888 3.266 1.00 98.06 68 LEU A O 1
ATOM 505 N N . HIS A 1 69 ? -8.635 -7.020 1.444 1.00 98.00 69 HIS A N 1
ATOM 506 C CA . HIS A 1 69 ? -9.803 -6.407 2.073 1.00 98.00 69 HIS A CA 1
ATOM 507 C C . HIS A 1 69 ? -10.283 -7.204 3.298 1.00 98.00 69 HIS A C 1
ATOM 509 O O . HIS A 1 69 ? -10.384 -8.436 3.269 1.00 98.00 69 HIS A O 1
ATOM 515 N N . ARG A 1 70 ? -10.626 -6.491 4.380 1.00 96.75 70 ARG A N 1
ATOM 516 C CA . ARG A 1 70 ? -10.880 -7.093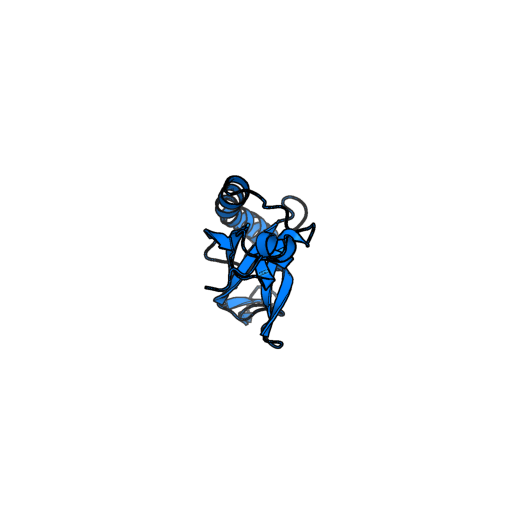 5.700 1.00 96.75 70 ARG A CA 1
ATOM 517 C C . ARG A 1 70 ? -12.079 -8.041 5.760 1.00 96.75 70 ARG A C 1
ATOM 519 O O . ARG A 1 70 ? -12.050 -8.948 6.594 1.00 96.75 70 ARG A O 1
ATOM 526 N N . LYS A 1 71 ? -13.109 -7.825 4.928 1.00 96.00 71 LYS A N 1
ATOM 527 C CA . LYS A 1 71 ? -14.331 -8.656 4.894 1.00 96.00 71 LYS A CA 1
ATOM 528 C C . LYS A 1 71 ? -14.295 -9.679 3.764 1.00 96.00 71 LYS A C 1
ATOM 530 O O . LYS A 1 71 ? -14.392 -10.869 4.014 1.00 96.00 71 LYS A O 1
ATOM 535 N N . SER A 1 72 ? -14.099 -9.217 2.529 1.00 96.25 72 SER A N 1
ATOM 536 C CA . SER A 1 72 ? -14.171 -10.086 1.345 1.00 96.25 72 SER A CA 1
ATOM 537 C C . SER A 1 72 ? -12.942 -10.967 1.149 1.00 96.25 72 SER A C 1
ATOM 539 O O . SER A 1 72 ? -12.994 -11.871 0.325 1.00 96.25 72 SER A O 1
ATOM 541 N N . ARG A 1 73 ? -11.827 -10.705 1.853 1.00 95.12 73 ARG A N 1
ATOM 542 C CA . ARG A 1 73 ? -10.571 -11.465 1.712 1.00 95.12 73 ARG A CA 1
ATOM 543 C C . ARG A 1 73 ? -10.053 -11.482 0.265 1.00 95.12 73 ARG A C 1
ATOM 545 O O . ARG A 1 73 ? -9.367 -12.408 -0.152 1.00 95.12 73 ARG A O 1
ATOM 552 N N . ARG A 1 74 ? -10.372 -10.441 -0.509 1.00 96.81 74 ARG A N 1
ATOM 553 C CA . ARG A 1 74 ? -9.903 -10.232 -1.887 1.00 96.81 74 ARG A CA 1
ATOM 554 C C . ARG A 1 74 ? -8.967 -9.033 -1.941 1.00 96.81 74 ARG A C 1
ATOM 556 O O . ARG A 1 74 ? -9.126 -8.095 -1.162 1.00 96.81 74 ARG A O 1
ATOM 563 N N . PHE A 1 75 ? -8.011 -9.059 -2.867 1.00 98.00 75 PHE A N 1
ATOM 564 C CA . PHE A 1 75 ? -7.192 -7.883 -3.147 1.00 98.00 75 PHE A CA 1
ATOM 565 C C . PHE A 1 75 ? -8.055 -6.766 -3.731 1.00 98.00 75 PHE A C 1
ATOM 567 O O . PHE A 1 75 ? -8.795 -6.981 -4.695 1.00 98.00 75 PHE A O 1
ATOM 574 N N . ILE A 1 76 ? -7.936 -5.579 -3.153 1.00 97.62 76 ILE A N 1
ATOM 575 C CA . ILE A 1 76 ? -8.565 -4.347 -3.630 1.00 97.62 76 ILE A CA 1
ATOM 576 C C . ILE A 1 76 ? -7.490 -3.287 -3.830 1.00 97.62 76 ILE A C 1
ATOM 578 O O . ILE A 1 76 ? -6.456 -3.355 -3.167 1.00 97.62 76 ILE A O 1
ATOM 582 N N . THR A 1 77 ? -7.765 -2.325 -4.707 1.00 97.69 77 THR A N 1
ATOM 583 C CA . THR A 1 77 ? -6.981 -1.095 -4.841 1.00 97.69 77 THR A CA 1
ATOM 584 C C . THR A 1 77 ? -7.803 0.055 -4.271 1.00 97.69 77 THR A C 1
ATOM 586 O O . THR A 1 77 ? -8.968 0.212 -4.638 1.00 97.69 77 THR A O 1
ATOM 589 N N . CYS A 1 78 ? -7.245 0.840 -3.355 1.00 95.69 78 CYS A N 1
ATOM 590 C CA . CYS A 1 78 ? -7.911 2.024 -2.817 1.00 95.69 78 CYS A CA 1
ATOM 591 C C . CYS A 1 78 ? -6.904 3.059 -2.317 1.00 95.69 78 CYS A C 1
ATOM 593 O O . CYS A 1 78 ? -5.772 2.722 -1.971 1.00 95.69 78 CYS A O 1
ATOM 595 N N . ILE A 1 79 ? -7.351 4.308 -2.205 1.00 95.69 79 ILE A N 1
ATOM 596 C CA . ILE A 1 79 ? -6.559 5.365 -1.581 1.00 95.69 79 ILE A CA 1
ATOM 597 C C . ILE A 1 79 ? -6.596 5.205 -0.061 1.00 95.69 79 ILE A C 1
ATOM 599 O O . ILE A 1 79 ? -7.667 5.080 0.539 1.00 95.69 79 ILE A O 1
ATOM 603 N N . VAL A 1 80 ? -5.423 5.203 0.566 1.00 95.44 80 VAL A N 1
ATOM 604 C CA . VAL A 1 80 ? -5.259 5.157 2.023 1.00 95.44 80 VAL A CA 1
ATOM 605 C C . VAL A 1 80 ? -4.495 6.392 2.461 1.00 95.44 80 VAL A C 1
ATOM 607 O O . VAL A 1 80 ? -3.515 6.769 1.825 1.00 95.44 80 VAL A O 1
ATOM 610 N N . SER A 1 81 ? -4.925 7.022 3.556 1.00 94.06 81 SER A N 1
ATOM 611 C CA . SER A 1 81 ? -4.167 8.133 4.125 1.00 94.06 81 SER A CA 1
ATOM 612 C C . SER A 1 81 ? -2.786 7.657 4.572 1.00 94.06 81 SER A C 1
ATOM 614 O O . SER A 1 81 ? -2.685 6.677 5.315 1.00 94.06 81 SER A O 1
ATOM 616 N N . VAL A 1 82 ? -1.735 8.372 4.169 1.00 95.38 82 VAL A N 1
ATOM 617 C CA . VAL A 1 82 ? -0.349 8.052 4.525 1.00 95.38 82 VAL A CA 1
ATOM 618 C C . VAL A 1 82 ? -0.173 7.981 6.043 1.00 95.38 82 VAL A C 1
ATOM 620 O O . VAL A 1 82 ? 0.571 7.139 6.531 1.00 95.38 82 VAL A O 1
ATOM 623 N N . THR A 1 83 ? -0.937 8.757 6.824 1.00 93.81 83 THR A N 1
ATOM 624 C CA . THR A 1 83 ? -0.872 8.759 8.297 1.00 93.81 83 THR A CA 1
ATOM 625 C C . THR A 1 83 ? -1.364 7.460 8.946 1.00 93.81 83 THR A C 1
ATOM 627 O O . THR A 1 83 ? -1.043 7.215 10.110 1.00 93.81 83 THR A O 1
ATOM 630 N N . HIS A 1 84 ? -2.121 6.624 8.223 1.00 95.69 84 HIS A N 1
ATOM 631 C CA . HIS A 1 84 ? -2.599 5.307 8.681 1.00 95.69 84 HIS A CA 1
ATOM 632 C C . HIS A 1 84 ? -1.637 4.160 8.340 1.00 95.69 84 HIS A C 1
ATOM 634 O O . HIS A 1 84 ? -1.976 2.996 8.556 1.00 95.69 84 HIS A O 1
ATOM 640 N N . LEU A 1 85 ? -0.466 4.466 7.785 1.00 97.31 85 LEU A N 1
ATOM 641 C CA . LEU A 1 85 ? 0.529 3.483 7.376 1.00 97.31 85 LEU A CA 1
ATOM 642 C C . LEU A 1 85 ? 1.754 3.515 8.291 1.00 97.31 85 LEU A C 1
ATOM 644 O O . LEU A 1 85 ? 2.048 4.521 8.931 1.00 97.31 85 LEU A O 1
ATOM 648 N N . GLU A 1 86 ? 2.464 2.401 8.363 1.00 97.81 86 GLU A N 1
ATOM 649 C CA . GLU A 1 86 ? 3.712 2.243 9.110 1.00 97.81 86 GLU A CA 1
ATOM 650 C C . GLU A 1 86 ? 4.620 1.220 8.415 1.00 97.81 86 GLU A C 1
ATOM 652 O O . GLU A 1 86 ? 4.169 0.460 7.553 1.00 97.81 86 GLU A O 1
ATOM 657 N N . ASN A 1 87 ? 5.896 1.167 8.807 1.00 98.12 87 ASN A N 1
ATOM 658 C CA . ASN A 1 87 ? 6.869 0.181 8.319 1.00 98.12 87 ASN A CA 1
ATOM 659 C C . ASN A 1 87 ? 7.060 0.193 6.789 1.00 98.12 87 ASN A C 1
ATOM 661 O O . ASN A 1 87 ? 7.053 -0.867 6.147 1.00 98.12 87 ASN A O 1
ATOM 665 N N . PHE A 1 88 ? 7.205 1.389 6.208 1.00 98.44 88 PHE A N 1
ATOM 666 C CA . PHE A 1 88 ? 7.496 1.568 4.785 1.00 98.44 88 PHE A CA 1
ATOM 667 C C . PHE A 1 88 ? 8.825 0.908 4.413 1.00 98.44 88 PHE A C 1
ATOM 669 O O . PHE A 1 88 ? 9.827 1.072 5.104 1.00 98.44 88 PHE A O 1
ATOM 676 N N . ARG A 1 89 ? 8.825 0.134 3.328 1.00 98.38 89 ARG A N 1
ATOM 677 C CA . ARG A 1 89 ? 10.010 -0.567 2.826 1.00 98.38 89 ARG A CA 1
ATOM 678 C C . ARG A 1 89 ? 9.898 -0.835 1.334 1.00 98.38 89 ARG A C 1
ATOM 680 O O . ARG A 1 89 ? 8.864 -1.316 0.874 1.00 98.38 89 ARG A O 1
ATOM 687 N N . THR A 1 90 ? 10.972 -0.610 0.597 1.00 98.44 90 THR A N 1
ATOM 688 C CA . THR A 1 90 ? 11.070 -0.977 -0.820 1.00 98.44 90 THR A CA 1
ATOM 689 C C . THR A 1 90 ? 11.065 -2.496 -0.978 1.00 98.44 90 THR A C 1
ATOM 691 O O . THR A 1 90 ? 11.830 -3.197 -0.307 1.00 98.44 90 THR A O 1
ATOM 694 N N . LYS A 1 91 ? 10.193 -3.031 -1.842 1.00 97.88 91 LYS A N 1
ATOM 695 C CA . LYS A 1 91 ? 10.138 -4.463 -2.178 1.00 97.88 91 LYS A CA 1
ATOM 696 C C . LYS A 1 91 ? 9.643 -4.692 -3.605 1.00 97.88 91 LYS A C 1
ATOM 698 O O . LYS A 1 91 ? 8.848 -3.923 -4.137 1.00 97.88 91 LYS A O 1
ATOM 703 N N . VAL A 1 92 ? 10.019 -5.839 -4.162 1.00 96.75 92 VAL A N 1
ATOM 704 C CA . VAL A 1 92 ? 9.385 -6.393 -5.362 1.00 96.75 92 VAL A CA 1
ATOM 705 C C . VAL A 1 92 ? 8.122 -7.166 -4.969 1.00 96.75 92 VAL A C 1
ATOM 707 O O . VAL A 1 92 ? 8.143 -8.010 -4.065 1.00 96.75 92 VAL A O 1
ATOM 710 N N . ALA A 1 93 ? 7.004 -6.884 -5.634 1.00 96.25 93 ALA A N 1
ATOM 711 C CA . ALA A 1 93 ? 5.776 -7.659 -5.531 1.00 96.25 93 ALA A CA 1
ATOM 712 C C . ALA A 1 93 ? 5.770 -8.792 -6.564 1.00 96.25 93 ALA A C 1
ATOM 714 O O . ALA A 1 93 ? 5.895 -8.532 -7.752 1.00 96.25 93 ALA A O 1
ATOM 715 N N . TYR A 1 94 ? 5.544 -10.028 -6.107 1.00 94.75 94 TYR A N 1
ATOM 716 C CA . TYR A 1 94 ? 5.462 -11.221 -6.970 1.00 94.75 94 TYR A CA 1
ATOM 717 C C . TYR A 1 94 ? 4.072 -11.858 -7.013 1.00 94.75 94 TYR A C 1
ATOM 719 O O . TYR A 1 94 ? 3.808 -12.751 -7.809 1.00 94.75 94 TYR A O 1
ATOM 727 N N . HIS A 1 95 ? 3.158 -11.450 -6.127 1.00 94.12 95 HIS A N 1
ATOM 728 C CA . HIS A 1 95 ? 1.838 -12.069 -6.085 1.00 94.12 95 HIS A CA 1
ATOM 729 C C . HIS A 1 95 ? 1.053 -11.678 -7.355 1.00 94.12 95 HIS A C 1
ATOM 731 O O . HIS A 1 95 ? 0.758 -10.489 -7.504 1.00 94.12 95 HIS A O 1
ATOM 737 N N . PRO A 1 96 ? 0.588 -12.617 -8.206 1.00 93.19 96 PRO A N 1
ATOM 738 C CA . PRO A 1 96 ? 0.059 -12.286 -9.538 1.00 93.19 96 PRO A CA 1
ATOM 739 C C . PRO A 1 96 ? -1.097 -11.275 -9.521 1.00 93.19 96 PRO A C 1
ATOM 741 O O . PRO A 1 96 ? -1.131 -10.319 -10.286 1.00 93.19 96 PRO A O 1
ATOM 744 N N . LYS A 1 97 ? -2.032 -11.412 -8.565 1.00 94.62 97 LYS A N 1
ATOM 745 C CA . LYS A 1 97 ? -3.159 -10.464 -8.400 1.00 94.62 97 LYS A CA 1
ATOM 746 C C . LYS A 1 97 ? -2.736 -9.048 -7.982 1.00 94.62 97 LYS A C 1
ATOM 748 O O . LYS A 1 97 ? -3.525 -8.121 -8.168 1.00 94.62 97 LYS A O 1
ATOM 753 N N . VAL A 1 98 ? -1.566 -8.911 -7.356 1.00 96.25 98 VAL A N 1
ATOM 754 C CA . VAL A 1 98 ? -0.978 -7.632 -6.936 1.00 96.25 98 VAL A CA 1
ATOM 755 C C . VAL A 1 98 ? -0.191 -7.042 -8.096 1.00 96.25 98 VAL A C 1
ATOM 757 O O . VAL A 1 98 ? -0.456 -5.902 -8.445 1.00 96.25 98 VAL A O 1
ATOM 760 N N . VAL A 1 99 ? 0.678 -7.837 -8.733 1.00 95.81 99 VAL A N 1
ATOM 761 C CA . VAL A 1 99 ? 1.427 -7.456 -9.945 1.00 95.81 99 VAL A CA 1
ATOM 762 C C . VAL A 1 99 ? 0.481 -6.898 -10.999 1.00 95.81 99 VAL A C 1
ATOM 764 O O . VAL A 1 99 ? 0.649 -5.762 -11.425 1.00 95.81 99 VAL A O 1
ATOM 767 N N . ARG A 1 100 ? -0.592 -7.633 -11.314 1.00 94.62 100 ARG A N 1
ATOM 768 C CA . ARG A 1 100 ? -1.619 -7.177 -12.252 1.00 94.62 100 ARG A CA 1
ATOM 769 C C . ARG A 1 100 ? -2.196 -5.809 -11.879 1.00 94.62 100 ARG A C 1
ATOM 771 O O . ARG A 1 100 ? -2.286 -4.930 -12.714 1.00 94.62 100 ARG A O 1
ATOM 778 N N . ARG A 1 101 ? -2.550 -5.597 -10.608 1.00 95.88 101 ARG A N 1
ATOM 779 C CA . ARG A 1 101 ? -3.101 -4.309 -10.147 1.00 95.88 101 ARG A CA 1
ATOM 780 C C . ARG A 1 101 ? -2.079 -3.172 -10.193 1.00 95.88 101 ARG A C 1
ATOM 782 O O . ARG A 1 101 ? -2.473 -2.044 -10.439 1.00 95.88 101 ARG A O 1
ATOM 789 N N . LEU A 1 102 ? -0.803 -3.451 -9.928 1.00 95.75 102 LEU A N 1
ATOM 790 C CA . LEU A 1 102 ? 0.272 -2.458 -10.018 1.00 95.75 102 LEU A CA 1
ATOM 791 C C . LEU A 1 102 ? 0.579 -2.074 -11.474 1.00 95.75 102 LEU A C 1
ATOM 793 O O . LEU A 1 102 ? 0.956 -0.934 -11.736 1.00 95.75 102 LEU A O 1
ATOM 797 N N . LYS A 1 103 ? 0.436 -3.019 -12.413 1.00 94.25 103 LYS A N 1
ATOM 798 C CA . LYS A 1 103 ? 0.629 -2.776 -13.848 1.00 94.25 103 LYS A CA 1
ATOM 799 C C . LYS A 1 103 ? -0.578 -2.063 -14.476 1.00 94.25 103 LYS A C 1
ATOM 801 O O . LYS A 1 103 ? -0.367 -1.062 -15.151 1.00 94.25 103 LYS A O 1
ATOM 806 N N . ASP A 1 104 ? -1.796 -2.528 -14.193 1.00 93.94 104 ASP A N 1
ATOM 807 C CA . ASP A 1 104 ? -3.028 -2.100 -14.880 1.00 93.94 104 ASP A CA 1
ATOM 808 C C . ASP A 1 104 ? -3.627 -0.783 -14.340 1.00 93.94 104 ASP A C 1
ATOM 810 O O . ASP A 1 104 ? -4.415 -0.140 -15.027 1.00 93.94 104 ASP A O 1
ATOM 814 N N . ASP A 1 105 ? -3.333 -0.391 -13.095 1.00 94.38 105 ASP A N 1
ATOM 815 C CA . ASP A 1 105 ? -3.916 0.811 -12.483 1.00 94.38 105 ASP A CA 1
ATOM 816 C C . ASP A 1 105 ? -3.022 2.032 -12.738 1.00 94.38 105 ASP A C 1
ATOM 818 O O . ASP A 1 105 ? -1.907 2.103 -12.226 1.00 94.38 105 ASP A O 1
ATOM 822 N N . GLU A 1 106 ? -3.516 3.019 -13.489 1.00 93.38 106 GLU A N 1
ATOM 823 C CA . GLU A 1 106 ? -2.775 4.242 -13.856 1.00 93.38 106 GLU A CA 1
ATOM 824 C C . GLU A 1 106 ? -2.300 5.056 -12.645 1.00 93.38 106 GLU A C 1
ATOM 826 O O . GLU A 1 106 ? -1.325 5.803 -12.713 1.00 93.38 106 GLU A O 1
ATOM 831 N N . ARG A 1 107 ? -2.955 4.884 -11.494 1.00 94.44 107 ARG A N 1
ATOM 832 C CA . ARG A 1 107 ? -2.565 5.528 -10.236 1.00 94.44 107 ARG A CA 1
ATOM 833 C C . ARG A 1 107 ? -1.340 4.868 -9.602 1.00 94.44 107 ARG A C 1
ATOM 835 O O . ARG A 1 107 ? -0.820 5.389 -8.614 1.00 94.44 107 ARG A O 1
ATOM 842 N N . CYS A 1 108 ? -0.916 3.714 -10.120 1.00 95.62 108 CYS A N 1
ATOM 843 C CA . CYS A 1 108 ? 0.279 2.985 -9.722 1.00 95.62 108 CYS A CA 1
ATOM 844 C C . CYS A 1 108 ? 1.439 3.300 -10.676 1.00 95.62 108 CYS A C 1
ATOM 846 O O . CYS A 1 108 ? 1.732 2.546 -11.606 1.00 95.62 108 CYS A O 1
ATOM 848 N N . TRP A 1 109 ? 2.103 4.426 -10.442 1.00 94.06 109 TRP A N 1
ATOM 849 C CA . TRP A 1 109 ? 3.163 4.940 -11.303 1.00 94.06 109 TRP A CA 1
ATOM 850 C C . TRP A 1 109 ? 4.587 4.596 -10.843 1.00 94.06 109 TRP A C 1
ATOM 852 O O . TRP A 1 109 ? 5.520 4.866 -11.585 1.00 94.06 109 TRP A O 1
ATOM 862 N N . PHE A 1 110 ? 4.780 3.970 -9.678 1.00 94.25 110 PHE A N 1
ATOM 863 C CA . PHE A 1 110 ? 6.091 3.441 -9.283 1.00 94.25 110 PHE A CA 1
ATOM 864 C C . PHE A 1 110 ? 6.444 2.285 -10.218 1.00 94.25 110 PHE A C 1
ATOM 866 O O . PHE A 1 110 ? 5.808 1.228 -10.153 1.00 94.25 110 PHE A O 1
ATOM 873 N N . LYS A 1 111 ? 7.409 2.491 -11.120 1.00 85.00 111 LYS A N 1
ATOM 874 C CA . LYS A 1 111 ? 7.821 1.460 -12.085 1.00 85.00 111 LYS A CA 1
ATOM 875 C C . LYS A 1 111 ? 9.240 0.963 -11.830 1.00 85.00 111 LYS A C 1
ATOM 877 O O . LYS A 1 111 ? 9.538 -0.170 -12.208 1.00 85.00 111 LYS A O 1
ATOM 882 N N . THR A 1 112 ? 10.081 1.747 -11.154 1.00 94.75 112 THR A N 1
ATOM 883 C CA . THR A 1 112 ? 11.474 1.375 -10.876 1.00 94.75 112 THR A CA 1
ATOM 884 C C . THR A 1 112 ? 11.758 1.171 -9.389 1.00 94.75 112 THR A C 1
ATOM 886 O O . THR A 1 112 ? 10.947 1.486 -8.511 1.00 94.75 112 THR A O 1
ATOM 889 N N . MET A 1 113 ? 12.931 0.602 -9.104 1.00 96.81 113 MET A N 1
ATOM 890 C CA . MET A 1 113 ? 13.448 0.513 -7.742 1.00 96.81 113 MET A CA 1
ATOM 891 C C . MET A 1 113 ? 13.701 1.910 -7.168 1.00 96.81 113 MET A C 1
ATOM 893 O O . MET A 1 113 ? 13.306 2.155 -6.030 1.00 96.81 113 MET A O 1
ATOM 897 N N . GLU A 1 114 ? 14.274 2.831 -7.956 1.00 97.31 114 GLU A N 1
ATOM 898 C CA . GLU A 1 114 ? 14.571 4.189 -7.487 1.00 97.31 114 GLU A CA 1
ATOM 899 C C . GLU A 1 114 ? 13.299 4.950 -7.097 1.00 97.31 114 GLU A C 1
ATOM 901 O O . GLU A 1 114 ? 13.282 5.613 -6.058 1.00 97.31 114 GLU A O 1
ATOM 906 N N . ASP A 1 115 ? 12.211 4.814 -7.869 1.00 96.25 115 ASP A N 1
ATOM 907 C CA . ASP A 1 115 ? 10.909 5.391 -7.508 1.00 96.25 115 ASP A CA 1
ATOM 908 C C . ASP A 1 115 ? 10.467 4.900 -6.126 1.00 96.25 115 ASP A C 1
ATOM 910 O O . ASP A 1 115 ? 10.115 5.683 -5.239 1.00 96.25 115 ASP A O 1
ATOM 914 N N . ALA A 1 116 ? 10.495 3.581 -5.931 1.00 97.31 116 ALA A N 1
ATOM 915 C CA . ALA A 1 116 ? 10.045 2.963 -4.698 1.00 97.31 116 ALA A CA 1
ATOM 916 C C . ALA A 1 116 ? 10.935 3.351 -3.501 1.00 97.31 116 ALA A C 1
ATOM 918 O O . ALA A 1 116 ? 10.406 3.660 -2.435 1.00 97.31 116 ALA A O 1
ATOM 919 N N . GLU A 1 117 ? 12.259 3.402 -3.659 1.00 98.19 117 GLU A N 1
ATOM 920 C CA . GLU A 1 117 ? 13.193 3.836 -2.607 1.00 98.19 117 GLU A CA 1
ATOM 921 C C . GLU A 1 117 ? 13.023 5.303 -2.229 1.00 98.19 117 GLU A C 1
ATOM 923 O O . GLU A 1 117 ? 12.955 5.633 -1.037 1.00 98.19 117 GLU A O 1
ATOM 928 N N . ARG A 1 118 ? 12.883 6.172 -3.234 1.00 97.50 118 ARG A N 1
ATOM 929 C CA . ARG A 1 118 ? 12.624 7.595 -3.033 1.00 97.50 118 ARG A CA 1
ATOM 930 C C . ARG A 1 118 ? 11.372 7.797 -2.189 1.00 97.50 118 ARG A C 1
ATOM 932 O O . ARG A 1 118 ? 11.406 8.519 -1.194 1.00 97.50 118 ARG A O 1
ATOM 939 N N . TRP A 1 119 ? 10.272 7.137 -2.548 1.00 97.06 119 TRP A N 1
ATOM 940 C CA . TRP A 1 119 ? 9.009 7.306 -1.829 1.00 97.06 119 TRP A CA 1
ATOM 941 C C . TRP A 1 119 ? 8.971 6.601 -0.483 1.00 97.06 119 TRP A C 1
ATOM 943 O O . TRP A 1 119 ? 8.412 7.159 0.459 1.00 97.06 119 TRP A O 1
ATOM 953 N N . ALA A 1 120 ? 9.593 5.428 -0.346 1.00 97.69 120 ALA A N 1
ATOM 954 C CA . ALA A 1 120 ? 9.726 4.769 0.950 1.00 97.69 120 ALA A CA 1
ATOM 955 C C . ALA A 1 120 ? 10.412 5.689 1.972 1.00 97.69 120 ALA A C 1
ATOM 957 O O . ALA A 1 120 ? 9.955 5.769 3.112 1.00 97.69 120 ALA A O 1
ATOM 958 N N . SER A 1 121 ? 11.444 6.417 1.534 1.00 97.38 121 SER A N 1
ATOM 959 C CA . SER A 1 121 ? 12.174 7.391 2.353 1.00 97.38 121 SER A CA 1
ATOM 960 C C . SER A 1 121 ? 11.390 8.687 2.591 1.00 97.38 121 SER A C 1
ATOM 962 O O . SER A 1 121 ? 11.471 9.254 3.675 1.00 97.38 121 SER A O 1
ATOM 964 N N . ALA A 1 122 ? 10.587 9.138 1.621 1.00 96.00 122 ALA A N 1
ATOM 965 C CA . ALA A 1 122 ? 9.805 10.374 1.733 1.00 96.00 122 ALA A CA 1
ATOM 966 C C . ALA A 1 122 ? 8.512 10.225 2.561 1.00 96.00 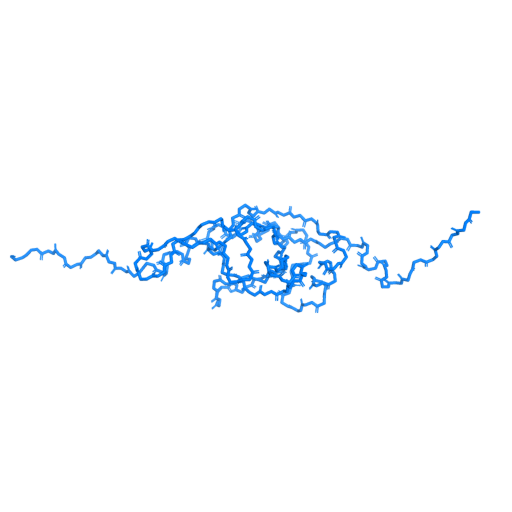122 ALA A C 1
ATOM 968 O O . ALA A 1 122 ? 8.003 11.205 3.110 1.00 96.00 122 ALA A O 1
ATOM 969 N N . PHE A 1 123 ? 7.939 9.018 2.657 1.00 96.12 123 PHE A N 1
ATOM 970 C CA . PHE A 1 123 ? 6.664 8.817 3.353 1.00 96.12 123 PHE A CA 1
ATOM 971 C C . PHE A 1 123 ? 6.669 9.254 4.826 1.00 96.12 123 PHE A C 1
ATOM 973 O O . PHE A 1 123 ? 5.699 9.906 5.215 1.00 96.12 123 PHE A O 1
ATOM 980 N N . PRO A 1 124 ? 7.692 8.954 5.652 1.00 95.56 124 PRO A N 1
ATOM 981 C CA . PRO A 1 124 ? 7.753 9.434 7.033 1.00 95.56 124 PRO A CA 1
ATOM 982 C C . PRO A 1 124 ? 7.669 10.961 7.157 1.00 95.56 124 PRO A C 1
ATOM 984 O O . PRO A 1 124 ? 6.855 11.464 7.926 1.00 95.56 124 PRO A O 1
ATOM 987 N N . GLU A 1 125 ? 8.429 11.709 6.356 1.00 93.31 125 GLU A N 1
ATOM 988 C CA . GLU A 1 125 ? 8.369 13.179 6.356 1.00 93.31 125 GLU A CA 1
ATOM 989 C C . GLU A 1 125 ? 6.984 13.671 5.937 1.00 93.31 125 GLU A C 1
ATOM 991 O O . GLU A 1 125 ? 6.390 14.553 6.563 1.00 93.31 125 GLU A O 1
ATOM 996 N N . TRP A 1 126 ? 6.409 13.032 4.919 1.00 93.56 126 TRP A N 1
ATOM 997 C CA . TRP A 1 126 ? 5.074 13.366 4.456 1.00 93.56 126 TRP A CA 1
ATOM 998 C C . TRP A 1 126 ? 3.995 13.092 5.513 1.00 93.56 126 TRP A C 1
ATOM 1000 O O . TRP A 1 126 ? 3.026 13.849 5.620 1.00 93.56 126 TRP A O 1
ATOM 1010 N N . GLN A 1 127 ? 4.160 12.057 6.344 1.00 93.19 127 GLN A N 1
ATOM 1011 C CA . GLN A 1 127 ? 3.285 11.828 7.495 1.00 93.19 127 GLN A CA 1
ATOM 1012 C C . GLN A 1 127 ? 3.340 12.987 8.487 1.00 93.19 127 GLN A C 1
A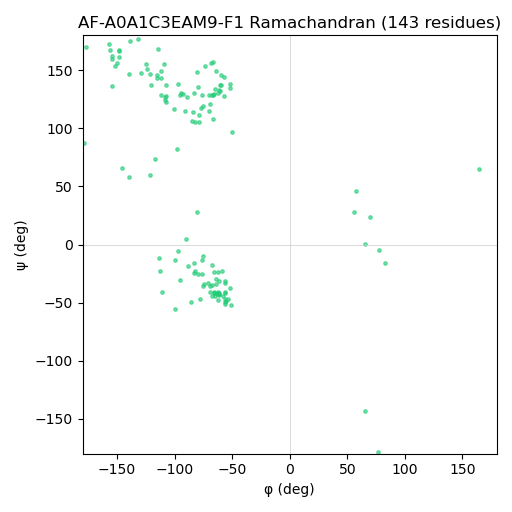TOM 1014 O O . GLN A 1 127 ? 2.286 13.376 8.988 1.00 93.19 127 GLN A O 1
ATOM 1019 N N . GLU A 1 128 ? 4.520 13.538 8.768 1.00 92.12 128 GLU A N 1
ATOM 1020 C CA . GLU A 1 128 ? 4.666 14.662 9.698 1.00 92.12 128 GLU A CA 1
ATOM 1021 C C . GLU A 1 128 ? 3.990 15.930 9.176 1.00 92.12 128 GLU A C 1
ATOM 1023 O O . GLU A 1 128 ? 3.258 16.581 9.923 1.00 92.12 128 GLU A O 1
ATOM 1028 N N . ILE A 1 129 ? 4.125 16.224 7.879 1.00 90.81 129 ILE A N 1
ATOM 1029 C CA . ILE A 1 129 ? 3.420 17.340 7.227 1.00 90.81 129 ILE A CA 1
ATOM 1030 C C . ILE A 1 129 ? 1.903 17.217 7.444 1.00 90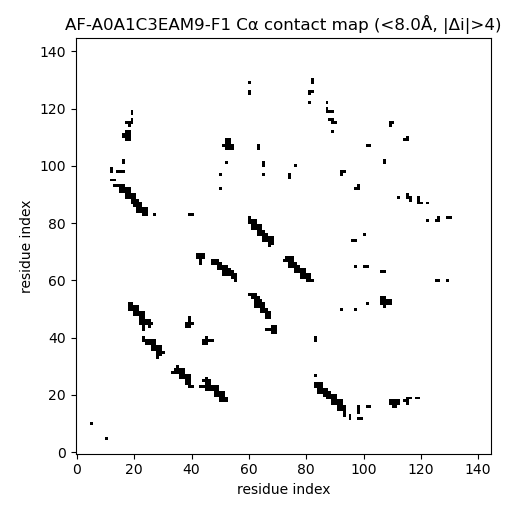.81 129 ILE A C 1
ATOM 1032 O O . ILE A 1 129 ? 1.248 18.160 7.888 1.00 90.81 129 ILE A O 1
ATOM 1036 N N . TRP A 1 130 ? 1.337 16.031 7.204 1.00 87.25 130 TRP A N 1
ATOM 1037 C CA . TRP A 1 130 ? -0.105 15.809 7.348 1.00 87.25 130 TRP A CA 1
ATOM 1038 C C . TRP A 1 130 ? -0.588 15.687 8.792 1.00 87.25 130 TRP A C 1
ATOM 1040 O O . TRP A 1 130 ? -1.756 15.968 9.063 1.00 87.25 130 TRP A O 1
ATOM 1050 N N . LYS A 1 131 ? 0.270 15.272 9.729 1.00 85.81 131 LYS A N 1
ATOM 1051 C CA . LYS A 1 131 ? -0.045 15.322 11.163 1.00 85.81 131 LYS A CA 1
ATOM 1052 C C . LYS A 1 131 ? -0.136 16.767 11.642 1.00 85.81 131 LYS A C 1
ATOM 1054 O O . LYS A 1 131 ? -1.086 17.088 12.348 1.00 85.81 131 LYS A O 1
ATOM 1059 N N . ARG A 1 132 ? 0.805 17.625 11.226 1.00 82.81 132 ARG A N 1
ATOM 1060 C CA . ARG A 1 132 ? 0.798 19.061 11.548 1.00 82.81 132 ARG A CA 1
ATOM 1061 C C . ARG A 1 132 ? -0.435 19.748 10.975 1.00 82.81 132 ARG A C 1
ATOM 1063 O O . ARG A 1 132 ? -1.154 20.380 11.724 1.00 82.81 132 ARG A O 1
ATOM 1070 N N . ALA A 1 133 ? -0.758 19.510 9.704 1.00 79.25 133 ALA A N 1
ATOM 1071 C CA . ALA A 1 133 ? -1.951 20.086 9.078 1.00 79.25 133 ALA A CA 1
ATOM 1072 C C . ALA A 1 133 ? -3.286 19.650 9.726 1.00 79.25 133 ALA A C 1
ATOM 1074 O O . ALA A 1 133 ? -4.292 20.335 9.576 1.00 79.25 133 ALA A O 1
ATOM 1075 N N . LYS A 1 134 ? -3.323 18.498 10.417 1.00 68.81 134 LYS A N 1
ATOM 1076 C CA . LYS A 1 134 ? -4.519 17.999 11.121 1.00 68.81 134 LYS A CA 1
ATOM 1077 C C . LYS A 1 134 ? -4.650 18.487 12.563 1.00 68.81 134 LYS A C 1
ATOM 1079 O O . LYS A 1 134 ? -5.743 18.367 13.109 1.00 68.81 134 LYS A O 1
ATOM 1084 N N . LYS A 1 135 ? -3.579 18.979 13.188 1.00 57.72 135 LYS A N 1
ATOM 1085 C CA . LYS A 1 135 ? -3.682 19.696 14.461 1.00 57.72 135 LYS A CA 1
ATOM 1086 C C . LYS A 1 135 ? -4.004 21.154 14.117 1.00 57.72 135 LYS A C 1
ATOM 1088 O O . LYS A 1 135 ? -3.112 21.822 13.604 1.00 57.72 135 LYS A O 1
ATOM 1093 N N . PRO A 1 136 ? -5.231 21.662 14.321 1.00 44.94 136 PRO A N 1
ATOM 1094 C CA . PRO A 1 136 ? -5.394 23.111 14.348 1.00 44.94 136 PRO A CA 1
ATOM 1095 C C . PRO A 1 136 ? -4.525 23.672 15.485 1.00 44.94 136 PRO A C 1
ATOM 1097 O O . PRO A 1 136 ? -4.384 22.994 16.506 1.00 44.94 136 PRO A O 1
ATOM 1100 N N . ASP A 1 137 ? -3.956 24.870 15.305 1.00 45.72 137 ASP A N 1
ATOM 1101 C CA . ASP A 1 137 ? -3.335 25.660 16.380 1.00 45.72 137 ASP A CA 1
ATOM 1102 C C . ASP A 1 137 ? -4.318 25.740 17.549 1.00 45.72 137 ASP A C 1
ATOM 1104 O O . ASP A 1 137 ? -5.273 26.511 17.553 1.00 45.72 137 ASP A O 1
ATOM 1108 N N . THR A 1 138 ? -4.132 24.863 18.523 1.00 49.34 138 THR A N 1
ATOM 1109 C CA . THR A 1 138 ? -4.773 24.936 19.826 1.00 49.34 138 THR A CA 1
ATOM 1110 C C . THR A 1 138 ? -3.619 25.111 20.778 1.00 49.34 138 THR A C 1
ATOM 1112 O O . THR A 1 138 ? -3.186 24.126 21.348 1.00 49.34 138 THR A O 1
ATOM 1115 N N . ASP A 1 139 ? -3.045 26.313 20.779 1.00 47.72 139 ASP A N 1
ATOM 1116 C CA . ASP A 1 139 ? -2.165 26.872 21.808 1.00 47.72 139 ASP A CA 1
ATOM 1117 C C . ASP A 1 139 ? -1.798 28.303 21.369 1.00 47.72 139 ASP A C 1
ATOM 1119 O O . ASP A 1 139 ? -0.837 28.487 20.638 1.00 47.72 139 ASP A O 1
ATOM 1123 N N . GLU A 1 140 ? -2.633 29.292 21.731 1.00 44.94 140 GLU A N 1
ATOM 1124 C CA . GLU A 1 140 ? -2.264 30.687 22.089 1.00 44.94 140 GLU A CA 1
ATOM 1125 C C . GLU A 1 140 ? -3.488 31.634 22.074 1.00 44.94 140 GLU A C 1
ATOM 1127 O O . GLU A 1 140 ? -3.559 32.579 21.299 1.00 44.94 140 GLU A O 1
ATOM 1132 N N . GLN A 1 141 ? -4.458 31.422 22.973 1.00 43.16 141 GLN A N 1
ATOM 1133 C CA . GLN A 1 141 ? -5.246 32.519 23.572 1.00 43.16 141 GLN A CA 1
ATOM 1134 C C . GLN A 1 141 ? -5.593 32.170 25.024 1.00 43.16 141 GLN A C 1
ATOM 1136 O O . GLN A 1 141 ? -6.748 31.977 25.385 1.00 43.16 141 GLN A O 1
ATOM 1141 N N . SER A 1 142 ? -4.556 32.094 25.855 1.00 40.53 142 SER A N 1
ATOM 1142 C CA . SER A 1 142 ? -4.675 32.170 27.314 1.00 40.53 142 SER A CA 1
ATOM 1143 C C . SER A 1 142 ? -3.521 33.017 27.851 1.00 40.53 142 SER A C 1
ATOM 1145 O O . SER A 1 142 ? -2.696 32.545 28.628 1.00 40.53 142 SER A O 1
ATOM 1147 N N . GLN A 1 143 ? -3.418 34.264 27.386 1.00 42.62 143 GLN A N 1
ATOM 1148 C CA . GLN A 1 143 ? -2.752 35.305 28.168 1.00 42.62 143 GLN A CA 1
ATOM 1149 C C . GLN A 1 143 ? -3.829 36.011 28.982 1.00 42.62 143 GLN A C 1
ATOM 1151 O O . GLN A 1 143 ? -4.903 36.323 28.471 1.00 42.62 143 GLN A O 1
ATOM 1156 N N . GLY A 1 144 ? -3.553 36.113 30.278 1.00 45.34 144 GLY A N 1
ATOM 1157 C CA . GLY A 1 144 ? -4.541 36.285 31.325 1.00 45.34 144 GLY A CA 1
ATOM 1158 C C . GLY A 1 144 ? -5.263 37.625 31.330 1.00 45.34 144 GLY A C 1
ATOM 1159 O O . GLY A 1 144 ? -4.739 38.651 30.897 1.00 45.34 144 GLY A O 1
ATOM 1160 N N . LEU A 1 145 ? -6.451 37.566 31.922 1.00 34.81 145 LEU A N 1
ATOM 1161 C CA . LEU A 1 145 ? -7.106 38.645 32.649 1.00 34.81 145 LEU A CA 1
ATOM 1162 C C . LEU A 1 145 ? -7.548 38.083 34.002 1.00 34.81 145 LEU A C 1
ATOM 1164 O O . LEU A 1 145 ? -8.049 36.933 34.010 1.00 34.81 145 LEU A O 1
#

Foldseek 3Di:
DDDDDDDPLRVLLQDWFKFKKWFFAQWFFDDPPSPDIDGGDPFDGGRWIWTFLADDPPPDQWTWTWTQGPPPRDTDTDIDRLLRIHDIDIDTDNDSSVSCCLVVPPRRHRGDSVSRVVVSVCSVVSNVVVVVVPDDPPDDDPPDD